Protein AF-A0A2W2EJ25-F1 (afdb_monomer)

InterPro domains:
  IPR005801 ADC synthase [G3DSA:3.60.120.10] (1-147)
  IPR005801 ADC synthase [SSF56322] (1-146)
  IPR015890 Chorismate-utilising enzyme, C-terminal [PF00425] (1-146)
  IPR019999 Anthranilate synthase component I-like [PR00095] (53-66)
  IPR019999 Anthranilate synthase component I-li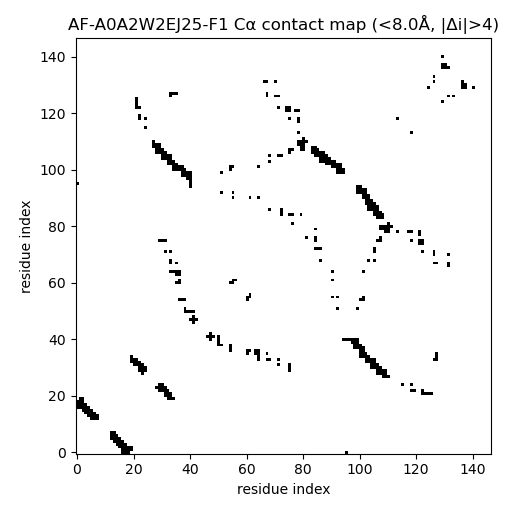ke [PR00095] (67-80)
  IPR019999 Anthranilate synthase component I-like [PTHR11236] (1-146)

Structure (mmCIF, N/CA/C/O backbone):
data_AF-A0A2W2EJ25-F1
#
_entry.id   AF-A0A2W2EJ25-F1
#
loop_
_atom_site.group_PDB
_atom_site.id
_atom_site.type_symbol
_atom_site.label_atom_id
_atom_site.label_alt_id
_atom_site.label_comp_id
_atom_site.label_asym_id
_atom_site.label_entity_id
_atom_site.label_seq_id
_atom_site.pdbx_PDB_ins_code
_atom_site.Cartn_x
_atom_site.Cartn_y
_atom_site.Cartn_z
_atom_site.occupancy
_atom_site.B_iso_or_equiv
_atom_site.auth_seq_id
_atom_site.auth_comp_id
_atom_site.auth_asym_id
_atom_site.auth_atom_id
_atom_site.pdbx_PDB_model_num
ATOM 1 N N . ALA A 1 1 ? -7.750 -3.100 -13.761 1.00 75.50 1 ALA A N 1
ATOM 2 C CA . ALA A 1 1 ? -7.518 -2.885 -12.321 1.00 75.50 1 ALA A CA 1
ATOM 3 C C . ALA A 1 1 ? -8.333 -3.921 -11.544 1.00 75.50 1 ALA A C 1
ATOM 5 O O . ALA A 1 1 ? -9.367 -4.316 -12.074 1.00 75.50 1 ALA A O 1
ATOM 6 N N . PRO A 1 2 ? -7.882 -4.414 -10.379 1.00 84.12 2 PRO A N 1
ATOM 7 C CA . PRO A 1 2 ? -8.595 -5.451 -9.628 1.00 84.12 2 PRO A CA 1
ATOM 8 C C . PRO A 1 2 ? -9.915 -4.964 -9.011 1.00 84.12 2 PRO A C 1
ATOM 10 O O . PRO A 1 2 ? -10.831 -5.764 -8.855 1.00 84.12 2 PRO A O 1
ATOM 13 N N . TYR A 1 3 ? -10.041 -3.667 -8.708 1.00 90.06 3 TYR A N 1
ATOM 14 C CA . TYR A 1 3 ? -11.262 -3.088 -8.147 1.00 90.06 3 TYR A CA 1
ATOM 15 C C . TYR A 1 3 ? -11.900 -2.136 -9.148 1.00 90.06 3 TYR A C 1
ATOM 17 O O . TYR A 1 3 ? -11.313 -1.114 -9.507 1.00 90.06 3 TYR A O 1
ATOM 25 N N . THR A 1 4 ? -13.106 -2.472 -9.594 1.00 94.12 4 THR A N 1
ATOM 26 C CA . THR A 1 4 ? -13.896 -1.621 -10.485 1.00 94.12 4 THR A CA 1
ATOM 27 C C . THR A 1 4 ? -15.233 -1.313 -9.837 1.00 94.12 4 THR A C 1
ATOM 29 O O . THR A 1 4 ? -15.8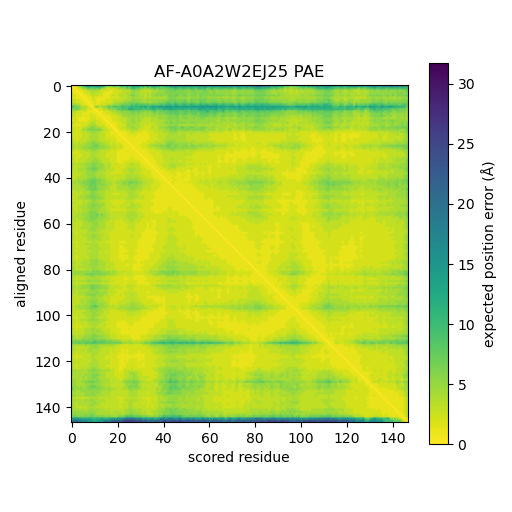30 -2.180 -9.203 1.00 94.12 4 THR A O 1
ATOM 32 N N . CYS A 1 5 ? -15.667 -0.062 -9.936 1.00 94.31 5 CYS A N 1
ATOM 33 C CA . CYS A 1 5 ? -16.931 0.388 -9.371 1.00 94.31 5 CYS A CA 1
ATOM 34 C C . CYS A 1 5 ? -17.561 1.413 -10.306 1.00 94.31 5 CYS A C 1
ATOM 36 O O . CYS A 1 5 ? -16.866 2.263 -10.862 1.00 94.31 5 CYS A O 1
ATOM 38 N N . TYR A 1 6 ? -18.875 1.329 -10.453 1.00 96.25 6 TYR A N 1
ATOM 39 C CA . TYR A 1 6 ? -19.693 2.374 -11.038 1.00 96.25 6 TYR A CA 1
ATOM 40 C C . TYR A 1 6 ? -20.699 2.816 -9.981 1.00 96.25 6 TYR A C 1
ATOM 42 O O . TYR A 1 6 ? -21.404 1.984 -9.407 1.00 96.25 6 TYR A O 1
ATOM 50 N N . PHE A 1 7 ? -20.740 4.114 -9.709 1.00 96.31 7 PHE A N 1
ATOM 51 C CA . PHE A 1 7 ? -21.622 4.705 -8.716 1.00 96.31 7 PHE A CA 1
ATOM 52 C C . PHE A 1 7 ? -22.376 5.879 -9.329 1.00 96.31 7 PHE A C 1
ATOM 54 O O . PHE A 1 7 ? -21.768 6.760 -9.9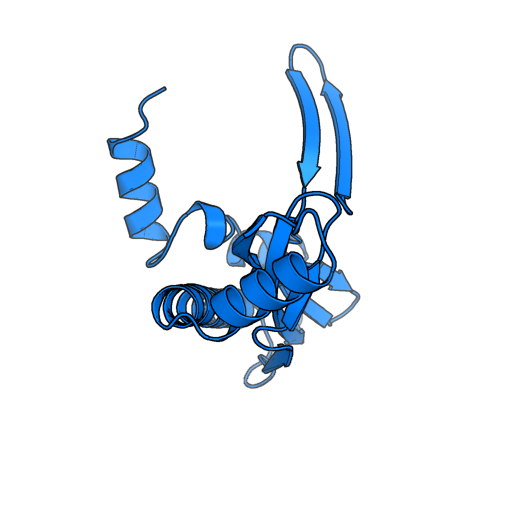34 1.00 96.31 7 PHE A O 1
ATOM 61 N N . LYS A 1 8 ? -23.696 5.906 -9.137 1.00 96.56 8 LYS A N 1
ATOM 62 C CA . LYS A 1 8 ? -24.560 6.995 -9.588 1.00 96.56 8 LYS A CA 1
ATOM 63 C C . LYS A 1 8 ? -25.614 7.305 -8.539 1.00 96.56 8 LYS A C 1
ATOM 65 O O . LYS A 1 8 ? -26.408 6.436 -8.184 1.00 96.56 8 LYS A O 1
ATOM 70 N N . GLN A 1 9 ? -25.646 8.554 -8.086 1.00 96.62 9 GLN A N 1
ATOM 71 C CA . GLN A 1 9 ? -26.673 9.058 -7.184 1.00 96.62 9 GLN A CA 1
ATOM 72 C C . GLN A 1 9 ? -26.941 10.540 -7.456 1.00 96.62 9 GLN A C 1
ATOM 74 O O . GLN A 1 9 ? -26.035 11.367 -7.380 1.00 96.62 9 GLN A O 1
ATOM 79 N N . ALA A 1 10 ? -28.207 10.879 -7.724 1.00 95.06 10 ALA A N 1
ATOM 80 C CA . ALA A 1 10 ? -28.641 12.235 -8.066 1.00 95.06 10 ALA A CA 1
ATOM 81 C C . ALA A 1 10 ? -27.757 12.860 -9.166 1.00 95.06 10 ALA A C 1
ATOM 83 O O . ALA A 1 10 ? -27.689 12.324 -10.271 1.00 95.06 10 ALA A O 1
ATOM 84 N N . ASN A 1 11 ? -27.067 13.958 -8.849 1.00 95.19 11 ASN A N 1
ATOM 85 C CA . ASN A 1 11 ? -26.211 14.703 -9.775 1.00 95.19 11 ASN A CA 1
ATOM 86 C C . ASN A 1 11 ? -24.734 14.274 -9.708 1.00 95.19 11 ASN A C 1
ATOM 88 O O . ASN A 1 11 ? -23.873 14.979 -10.226 1.00 95.19 11 ASN A O 1
ATOM 92 N N . PHE A 1 12 ? -24.427 13.154 -9.048 1.00 95.94 12 PHE A N 1
ATOM 93 C CA . PHE A 1 12 ? -23.074 12.625 -8.921 1.00 95.94 12 PHE A CA 1
ATOM 94 C C . PHE A 1 12 ? -22.958 11.262 -9.602 1.00 95.94 12 PHE A C 1
ATOM 96 O O . PHE A 1 12 ? -23.753 10.348 -9.364 1.00 95.94 12 PHE A O 1
ATOM 103 N N . GLU A 1 13 ? -21.934 11.124 -10.435 1.00 96.88 13 GLU A N 1
ATOM 104 C CA . GLU A 1 13 ? -21.622 9.902 -11.163 1.00 96.88 13 GLU A CA 1
ATOM 105 C C . GLU A 1 13 ? -20.107 9.681 -11.141 1.00 96.88 13 GLU A C 1
ATOM 107 O O . GLU A 1 13 ? -19.332 10.603 -11.384 1.00 96.88 13 GLU A O 1
ATOM 112 N N . MET A 1 14 ? -19.679 8.462 -10.817 1.00 96.25 14 MET A N 1
ATOM 113 C CA . MET A 1 14 ? -18.272 8.107 -10.664 1.00 96.25 14 MET A CA 1
ATOM 114 C C . MET A 1 14 ? -18.009 6.715 -11.232 1.00 96.25 14 MET A C 1
ATOM 116 O O . MET A 1 14 ? -18.714 5.754 -10.927 1.00 96.25 14 MET A O 1
ATOM 120 N N . THR A 1 15 ? -16.936 6.603 -12.012 1.00 96.38 15 THR A N 1
ATOM 121 C CA . THR A 1 15 ? -16.375 5.323 -12.457 1.00 96.38 15 THR A CA 1
ATOM 122 C C . THR A 1 15 ? -14.980 5.166 -11.867 1.00 96.38 15 THR A C 1
ATOM 124 O O . THR A 1 15 ? -14.160 6.075 -11.961 1.00 96.38 15 THR A O 1
ATOM 127 N N . VAL A 1 16 ? -14.703 4.015 -11.258 1.00 93.75 16 VAL A N 1
ATOM 128 C CA . VAL A 1 16 ? -13.449 3.726 -10.553 1.00 93.75 16 VAL A CA 1
ATOM 129 C C . VAL A 1 16 ? -12.793 2.491 -11.152 1.00 93.75 16 VAL A C 1
ATOM 131 O O . VAL A 1 16 ? -13.452 1.478 -11.381 1.00 93.75 16 VAL A O 1
ATOM 134 N N . ALA A 1 17 ? -11.476 2.557 -11.337 1.00 92.44 17 ALA A N 1
ATOM 135 C CA . ALA A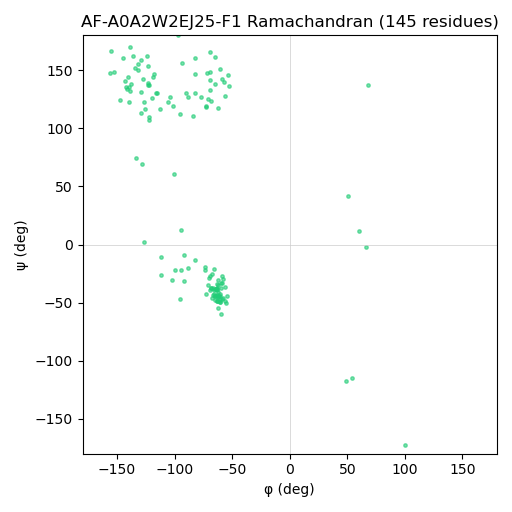 1 17 ? -10.621 1.423 -11.671 1.00 92.44 17 ALA A CA 1
ATOM 136 C C . ALA A 1 17 ? -9.369 1.445 -10.774 1.00 92.44 17 ALA A C 1
ATOM 138 O O . ALA A 1 17 ? -8.283 1.806 -11.225 1.00 92.44 17 ALA A O 1
ATOM 139 N N . SER A 1 18 ? -9.519 1.087 -9.494 1.00 90.81 18 SER A N 1
ATOM 140 C CA . SER A 1 18 ? -8.438 1.209 -8.505 1.00 90.81 18 SER A CA 1
ATOM 141 C C . SER A 1 18 ? -7.395 0.088 -8.642 1.00 90.81 18 SER A C 1
ATOM 143 O O . SER A 1 18 ? -7.766 -1.096 -8.616 1.00 90.81 18 SER A O 1
ATOM 145 N N . PRO A 1 19 ? -6.095 0.427 -8.766 1.00 87.00 19 PRO A N 1
ATOM 146 C CA . PRO A 1 19 ? -4.994 -0.534 -8.778 1.00 87.00 19 PRO A CA 1
ATOM 147 C C . PRO A 1 19 ? -4.553 -0.978 -7.374 1.00 87.00 19 PRO A C 1
ATOM 149 O O . PRO A 1 19 ? -3.795 -1.941 -7.270 1.00 87.00 19 PRO A O 1
ATOM 152 N N . GLU A 1 20 ? -4.995 -0.286 -6.320 1.00 89.12 20 GLU A N 1
ATOM 153 C CA . GLU A 1 20 ? -4.480 -0.429 -4.956 1.00 89.12 20 GLU A CA 1
ATOM 154 C C . GLU A 1 20 ? -5.611 -0.688 -3.950 1.00 89.12 20 GLU A C 1
ATOM 156 O O . GLU A 1 20 ? -6.712 -0.132 -4.043 1.00 89.12 20 GLU A O 1
ATOM 161 N N . THR A 1 21 ? -5.325 -1.547 -2.973 1.00 93.75 21 THR A N 1
ATOM 162 C CA . THR A 1 21 ? -6.204 -1.827 -1.837 1.00 93.75 21 THR A CA 1
ATOM 163 C C . THR A 1 21 ? -5.795 -0.950 -0.657 1.00 93.75 21 THR A C 1
ATOM 165 O O . THR A 1 21 ? -4.744 -1.185 -0.061 1.00 93.75 21 THR A O 1
ATOM 168 N N . LEU A 1 22 ? -6.647 0.003 -0.263 1.00 95.94 22 LEU A N 1
ATOM 169 C CA . LEU A 1 22 ? -6.389 0.840 0.916 1.00 95.94 22 LEU A CA 1
ATOM 170 C C . LEU A 1 22 ? -6.259 -0.018 2.182 1.00 95.94 22 LEU A C 1
ATOM 172 O O . LEU A 1 22 ? -5.220 -0.021 2.841 1.00 95.94 22 LEU A O 1
ATOM 176 N N . VAL A 1 23 ? -7.318 -0.760 2.512 1.00 97.31 23 VAL A N 1
ATOM 177 C CA . VAL A 1 23 ? -7.358 -1.640 3.679 1.00 97.31 23 VAL A CA 1
ATOM 178 C C . VAL A 1 23 ? -8.380 -2.759 3.488 1.00 97.31 23 VAL A C 1
ATOM 180 O O . VAL A 1 23 ? -9.414 -2.577 2.849 1.00 97.31 23 VAL A O 1
ATOM 183 N N . THR A 1 24 ? -8.102 -3.923 4.063 1.00 97.38 24 THR A N 1
ATOM 184 C CA . THR A 1 24 ? -9.047 -5.036 4.213 1.00 97.38 24 THR A CA 1
ATOM 185 C C . THR A 1 24 ? -9.244 -5.338 5.689 1.00 97.38 24 THR A C 1
ATOM 187 O O . THR A 1 24 ? -8.269 -5.290 6.436 1.00 97.38 24 THR A O 1
ATOM 190 N N . LYS A 1 25 ? -10.461 -5.716 6.091 1.00 96.94 25 LYS A N 1
ATOM 191 C CA . LYS A 1 25 ? -10.763 -6.302 7.403 1.00 96.94 25 LYS A CA 1
ATOM 192 C C . LYS A 1 25 ? -11.564 -7.586 7.195 1.00 96.94 25 LYS A C 1
ATOM 194 O O . LYS A 1 25 ? -12.700 -7.513 6.740 1.00 96.94 25 LYS A O 1
ATOM 199 N N . ASP A 1 26 ? -10.978 -8.725 7.538 1.00 96.12 26 ASP A N 1
ATOM 200 C CA . ASP A 1 26 ? -11.611 -10.044 7.480 1.00 96.12 26 ASP A CA 1
ATOM 201 C C . ASP A 1 26 ? -11.581 -10.679 8.874 1.00 96.12 26 ASP A C 1
ATOM 203 O O . ASP A 1 26 ? -10.519 -11.021 9.398 1.00 96.12 26 ASP A O 1
ATOM 207 N N . GLY A 1 27 ? -12.742 -10.733 9.531 1.00 95.06 27 GLY A N 1
ATOM 208 C CA . GLY A 1 27 ? -12.826 -11.054 10.955 1.00 95.06 27 GLY A CA 1
ATOM 209 C C . GLY A 1 27 ? -11.933 -10.128 11.790 1.00 95.06 27 GLY A C 1
ATOM 210 O O . GLY A 1 27 ? -12.167 -8.913 11.856 1.00 95.06 27 GLY A O 1
ATOM 211 N N . GLU A 1 28 ? -10.908 -10.708 12.418 1.00 97.12 28 GLU A N 1
ATOM 212 C CA . GLU A 1 28 ? -9.896 -9.991 13.204 1.00 97.12 28 GLU A CA 1
ATOM 213 C C . GLU A 1 28 ? -8.657 -9.576 12.398 1.00 97.12 28 GLU A C 1
ATOM 215 O O . GLU A 1 28 ? -7.822 -8.836 12.906 1.00 97.12 28 GLU A O 1
ATOM 220 N N . GLN A 1 29 ? -8.503 -10.029 11.156 1.00 98.19 29 GLN A N 1
ATOM 221 C CA . GLN A 1 29 ? -7.322 -9.744 10.347 1.00 98.19 29 GLN A CA 1
ATOM 222 C C . GLN A 1 29 ? -7.510 -8.445 9.570 1.00 98.19 29 GLN A C 1
ATOM 224 O O . GLN A 1 29 ? -8.484 -8.285 8.835 1.00 98.19 29 GLN A O 1
ATOM 229 N N . ILE A 1 30 ? -6.554 -7.527 9.696 1.00 98.50 30 ILE A N 1
ATOM 230 C CA . ILE A 1 30 ? -6.493 -6.296 8.907 1.00 98.50 30 ILE A CA 1
ATOM 231 C C . ILE A 1 30 ? -5.220 -6.256 8.069 1.00 98.50 30 ILE A C 1
ATOM 233 O O . ILE A 1 30 ? -4.178 -6.766 8.482 1.00 98.50 30 ILE A O 1
ATOM 237 N N . ALA A 1 31 ? -5.289 -5.658 6.882 1.00 98.31 31 ALA A N 1
ATOM 238 C CA . ALA A 1 31 ? -4.116 -5.489 6.030 1.00 98.31 31 ALA A CA 1
ATOM 239 C C . ALA A 1 31 ? -4.234 -4.277 5.107 1.00 98.31 31 ALA A C 1
ATOM 241 O O . ALA A 1 31 ? -5.325 -3.961 4.648 1.00 98.31 31 ALA A O 1
ATOM 242 N N . THR A 1 32 ? -3.099 -3.655 4.799 1.00 97.56 32 THR A N 1
ATOM 243 C CA . THR A 1 32 ? -2.946 -2.611 3.777 1.00 97.56 32 THR A CA 1
ATOM 244 C C . THR A 1 32 ? -1.880 -3.029 2.763 1.00 97.56 32 THR A C 1
ATOM 246 O O . THR A 1 32 ? -0.993 -3.840 3.075 1.00 97.56 32 THR A O 1
ATOM 249 N N . TYR A 1 33 ? -1.984 -2.506 1.540 1.00 96.50 33 TYR A N 1
ATOM 250 C CA . TYR A 1 33 ? -1.207 -2.959 0.389 1.00 96.50 33 TYR A CA 1
ATOM 251 C C . TYR A 1 33 ? -0.507 -1.795 -0.322 1.00 96.50 33 TYR A C 1
ATOM 253 O O . TYR A 1 33 ? -0.878 -1.490 -1.454 1.00 96.50 33 TYR A O 1
ATOM 261 N N . PRO A 1 34 ? 0.510 -1.166 0.305 1.00 95.94 34 PRO A N 1
ATOM 262 C CA . PRO A 1 34 ? 1.210 -0.042 -0.301 1.00 95.94 34 PRO A CA 1
ATOM 263 C C . PRO A 1 34 ? 1.777 -0.425 -1.664 1.00 95.94 34 PRO A C 1
ATOM 265 O O . PRO A 1 34 ? 2.497 -1.431 -1.784 1.00 95.94 34 PRO A O 1
ATOM 268 N N . LEU A 1 35 ? 1.459 0.389 -2.665 1.00 95.06 35 LEU A N 1
ATOM 269 C CA . LEU A 1 35 ? 1.902 0.216 -4.040 1.00 95.06 35 LEU A CA 1
ATOM 270 C C . LEU A 1 35 ? 2.665 1.462 -4.499 1.00 95.06 35 LEU A C 1
ATOM 272 O O . LEU A 1 35 ? 2.071 2.517 -4.693 1.00 95.06 35 LEU A O 1
ATOM 276 N N . ALA A 1 36 ? 3.981 1.349 -4.672 1.00 95.06 36 ALA A N 1
ATOM 277 C CA . ALA A 1 36 ? 4.816 2.485 -5.045 1.00 95.06 36 ALA A CA 1
ATOM 278 C C . ALA A 1 36 ? 5.962 2.090 -5.965 1.00 95.06 36 ALA A C 1
ATOM 280 O O . ALA A 1 36 ? 6.334 0.922 -6.102 1.00 95.06 36 ALA A O 1
ATOM 281 N N . GLY A 1 37 ? 6.485 3.103 -6.643 1.00 95.06 37 GLY A N 1
ATOM 282 C CA . GLY A 1 37 ? 7.373 2.941 -7.774 1.00 95.06 37 GLY A CA 1
ATOM 283 C C . GLY A 1 37 ? 6.673 2.333 -8.982 1.00 95.06 37 GLY A C 1
ATOM 284 O O . GLY A 1 37 ? 5.855 1.420 -8.890 1.00 95.06 37 GLY A O 1
ATOM 285 N N . THR A 1 38 ? 6.960 2.892 -10.151 1.00 96.81 38 THR A N 1
ATOM 286 C CA . THR A 1 38 ? 6.250 2.531 -11.379 1.00 96.81 38 THR A CA 1
ATOM 287 C C . THR A 1 38 ? 7.212 2.449 -12.545 1.00 96.81 38 THR A C 1
ATOM 289 O O . THR A 1 38 ? 8.040 3.337 -12.753 1.00 96.81 38 THR A O 1
ATOM 292 N N . ARG A 1 39 ? 7.071 1.404 -13.358 1.00 97.88 39 ARG A N 1
ATOM 293 C CA . ARG A 1 39 ? 7.619 1.351 -14.718 1.00 97.88 39 ARG A CA 1
ATOM 294 C C . ARG A 1 39 ? 6.543 0.878 -15.681 1.00 97.88 39 ARG A C 1
ATOM 296 O O . ARG A 1 39 ? 5.654 0.117 -15.305 1.00 97.88 39 ARG A O 1
ATOM 303 N N . ARG A 1 40 ? 6.613 1.318 -16.937 1.00 97.94 40 ARG A N 1
ATOM 304 C CA . ARG A 1 40 ? 5.781 0.745 -18.006 1.00 97.94 40 ARG A CA 1
ATOM 305 C C . ARG A 1 40 ? 6.151 -0.719 -18.247 1.00 97.94 40 ARG A C 1
ATOM 307 O O . ARG A 1 40 ? 7.258 -1.136 -17.917 1.00 97.94 40 ARG A O 1
ATOM 314 N N . ARG A 1 41 ? 5.265 -1.481 -18.884 1.00 97.94 41 ARG A N 1
ATOM 315 C CA . ARG A 1 41 ? 5.630 -2.794 -19.433 1.00 97.94 41 ARG A CA 1
ATOM 316 C C . ARG A 1 41 ? 6.575 -2.649 -20.632 1.00 97.94 41 ARG A C 1
ATOM 318 O O . ARG A 1 41 ? 6.523 -1.663 -21.379 1.00 97.94 41 ARG A O 1
ATOM 325 N N . GLY A 1 42 ? 7.453 -3.633 -20.798 1.00 97.50 42 GLY A N 1
ATOM 326 C CA . GLY A 1 42 ? 8.328 -3.736 -21.962 1.00 97.50 42 GLY A CA 1
ATOM 327 C C . GLY A 1 42 ? 7.555 -4.140 -23.218 1.00 97.50 42 GLY A C 1
ATOM 328 O O . GLY A 1 42 ? 6.588 -4.895 -23.157 1.00 97.50 42 GLY A O 1
ATOM 329 N N . ARG A 1 43 ? 8.005 -3.654 -24.373 1.00 97.31 43 ARG A N 1
ATOM 330 C CA . ARG A 1 43 ? 7.543 -4.062 -25.708 1.00 97.31 43 ARG A CA 1
ATOM 331 C C . ARG A 1 43 ? 8.061 -5.450 -26.080 1.00 97.31 43 ARG A C 1
ATOM 333 O O . ARG A 1 43 ? 7.483 -6.113 -26.933 1.00 97.31 43 ARG A O 1
ATOM 340 N N . THR A 1 44 ? 9.147 -5.883 -25.442 1.00 98.31 44 THR A N 1
ATOM 341 C CA . THR A 1 44 ? 9.728 -7.222 -25.574 1.00 98.31 44 THR A CA 1
ATOM 342 C C . THR A 1 44 ? 9.953 -7.838 -24.191 1.00 98.31 44 THR A C 1
ATOM 344 O O . THR A 1 44 ? 10.081 -7.099 -23.210 1.00 98.31 44 THR A O 1
ATOM 347 N N . PRO A 1 45 ? 10.054 -9.177 -24.080 1.00 98.19 45 PRO A N 1
ATOM 348 C CA . PRO A 1 45 ? 10.372 -9.830 -22.809 1.00 98.19 45 PRO A CA 1
ATOM 349 C C . PRO A 1 45 ? 11.689 -9.347 -22.184 1.00 98.19 45 PRO A C 1
ATOM 351 O O . PRO A 1 45 ? 11.763 -9.187 -20.969 1.00 98.19 45 PRO A O 1
ATOM 354 N N . ALA A 1 46 ? 12.705 -9.066 -23.007 1.00 98.56 46 ALA A N 1
ATOM 355 C CA . ALA A 1 46 ? 13.994 -8.557 -22.543 1.00 98.56 46 ALA A CA 1
ATOM 356 C C . ALA A 1 46 ? 13.874 -7.136 -21.965 1.00 98.56 46 ALA A C 1
ATOM 358 O O . ALA A 1 46 ? 14.362 -6.874 -20.868 1.00 98.56 46 ALA A O 1
ATOM 359 N N . GLU A 1 47 ? 13.163 -6.240 -22.658 1.00 98.38 47 GLU A N 1
ATOM 360 C CA . GLU A 1 47 ? 12.909 -4.884 -22.154 1.00 98.38 47 GLU A CA 1
ATOM 361 C C . GLU A 1 47 ? 12.078 -4.919 -20.858 1.00 98.38 47 GLU A C 1
ATOM 363 O O . GLU A 1 47 ? 12.362 -4.180 -19.919 1.00 98.38 47 GLU A O 1
ATOM 368 N N . ASP A 1 48 ? 11.082 -5.810 -20.764 1.00 98.44 48 ASP A N 1
ATOM 369 C CA . ASP A 1 48 ? 10.246 -5.951 -19.563 1.00 98.44 48 ASP A CA 1
ATOM 370 C C . ASP A 1 48 ? 11.060 -6.408 -18.347 1.00 98.44 48 ASP A C 1
ATOM 372 O O . ASP A 1 48 ? 10.842 -5.934 -17.232 1.00 98.44 48 ASP A O 1
ATOM 376 N N . 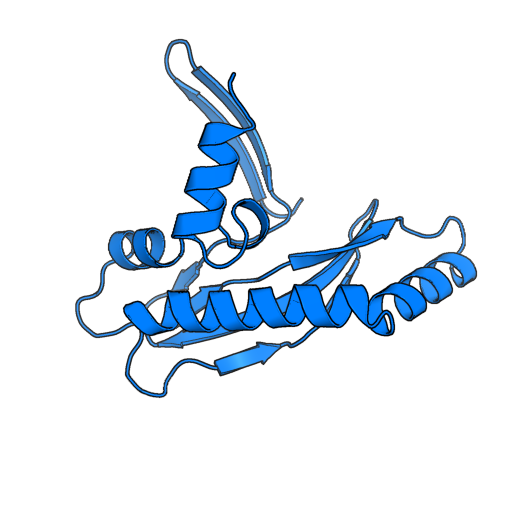GLN A 1 49 ? 12.019 -7.315 -18.556 1.00 98.38 49 GLN A N 1
ATOM 377 C CA . GLN A 1 49 ? 12.939 -7.767 -17.513 1.00 98.38 49 GLN A CA 1
ATOM 378 C C . GLN A 1 49 ? 13.929 -6.676 -17.101 1.00 98.38 49 GLN A C 1
ATOM 380 O O . GLN A 1 49 ? 14.197 -6.531 -15.909 1.00 98.38 49 GLN A O 1
ATOM 385 N N . GLN A 1 50 ? 14.431 -5.883 -18.049 1.00 98.50 50 GLN A N 1
ATOM 386 C CA . GLN A 1 50 ? 15.314 -4.758 -17.748 1.00 98.50 50 GLN A CA 1
ATOM 387 C C . GLN A 1 50 ? 14.599 -3.693 -16.904 1.00 98.50 50 GLN A C 1
ATOM 389 O O . GLN A 1 50 ? 15.119 -3.292 -15.866 1.00 98.50 50 GLN A O 1
ATOM 394 N N . LEU A 1 51 ? 13.387 -3.289 -17.301 1.00 98.50 51 LEU A N 1
ATOM 395 C CA . LEU A 1 51 ? 12.573 -2.317 -16.559 1.00 98.50 51 LEU A CA 1
ATOM 396 C C . LEU A 1 51 ? 12.189 -2.837 -15.167 1.00 98.50 51 LEU A C 1
ATOM 398 O O . LEU A 1 51 ? 12.201 -2.085 -14.193 1.00 98.50 51 LEU A O 1
ATOM 402 N N . ALA A 1 52 ? 11.889 -4.134 -15.060 1.00 98.38 52 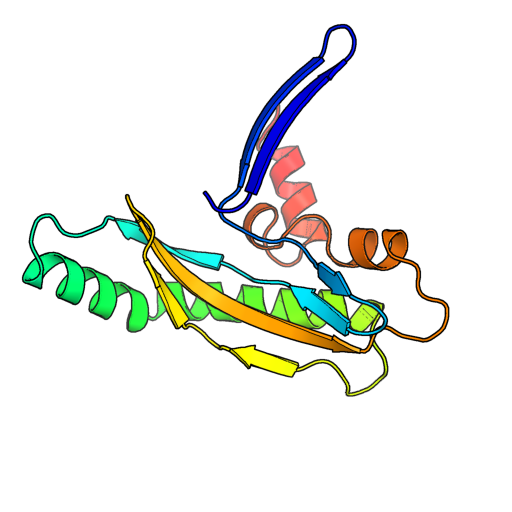ALA A N 1
ATOM 403 C CA . ALA A 1 52 ? 11.654 -4.797 -13.783 1.00 98.38 52 ALA A CA 1
ATOM 404 C C . ALA A 1 52 ? 12.884 -4.735 -12.870 1.00 98.38 52 ALA A C 1
ATOM 406 O O . ALA A 1 52 ? 12.764 -4.368 -11.702 1.00 98.38 52 ALA A O 1
ATOM 407 N N . HIS A 1 53 ? 14.061 -5.069 -13.401 1.00 98.12 53 HIS A N 1
ATOM 408 C CA . HIS A 1 53 ? 15.307 -5.027 -12.647 1.00 98.12 53 HIS A CA 1
ATOM 409 C C . HIS A 1 53 ? 15.642 -3.605 -12.187 1.00 98.12 53 HIS A C 1
ATOM 411 O O . HIS A 1 53 ? 15.955 -3.405 -11.015 1.00 98.12 53 HIS A O 1
ATOM 417 N N . GLU A 1 54 ? 15.509 -2.615 -13.073 1.00 97.94 54 GLU A N 1
ATOM 418 C CA . GLU A 1 54 ? 15.699 -1.198 -12.750 1.00 97.94 54 GLU A CA 1
ATOM 419 C C . GLU A 1 54 ? 14.776 -0.753 -11.604 1.00 97.94 54 GLU A C 1
ATOM 421 O O . GLU A 1 54 ? 15.240 -0.175 -10.622 1.00 97.94 54 GLU A O 1
ATOM 426 N N . LEU A 1 55 ? 13.480 -1.081 -11.675 1.00 98.25 55 LEU A N 1
ATOM 427 C CA . LEU A 1 55 ? 12.519 -0.748 -10.620 1.00 98.25 55 LEU A CA 1
ATOM 428 C C . LEU A 1 55 ? 12.889 -1.393 -9.276 1.00 98.25 55 LEU A C 1
ATOM 430 O O . LEU A 1 55 ? 12.809 -0.748 -8.235 1.00 98.25 55 LEU A O 1
ATOM 434 N N . GLN A 1 56 ? 13.304 -2.661 -9.291 1.00 97.62 56 GLN A N 1
ATOM 435 C CA . GLN A 1 56 ? 13.638 -3.414 -8.078 1.00 97.62 56 GLN A CA 1
ATOM 436 C C . GLN A 1 56 ? 14.968 -3.004 -7.439 1.00 97.62 56 GLN A C 1
ATOM 438 O O . GLN A 1 56 ? 15.186 -3.320 -6.269 1.00 97.62 56 GLN A O 1
ATOM 443 N N . THR A 1 57 ? 15.854 -2.343 -8.186 1.00 97.56 57 THR A N 1
ATOM 444 C CA . THR A 1 57 ? 17.202 -1.971 -7.728 1.00 97.56 57 THR A CA 1
ATOM 445 C C . THR A 1 57 ? 17.396 -0.470 -7.557 1.00 97.56 57 THR A C 1
ATOM 447 O O . THR A 1 57 ? 18.382 -0.060 -6.949 1.00 97.56 57 THR A O 1
ATOM 450 N N . SER A 1 58 ? 16.459 0.355 -8.030 1.00 98.19 58 SER A N 1
ATOM 451 C CA . SER A 1 58 ? 16.526 1.807 -7.892 1.00 98.19 58 SER A CA 1
ATOM 452 C C . SER A 1 58 ? 16.507 2.233 -6.416 1.00 98.19 58 SER A C 1
ATOM 454 O O . SER A 1 58 ? 15.495 2.030 -5.734 1.00 98.19 58 SER A O 1
ATOM 456 N N . PRO A 1 59 ? 17.570 2.891 -5.909 1.00 97.88 59 PRO A N 1
ATOM 457 C CA . PRO A 1 59 ? 17.609 3.362 -4.526 1.00 97.88 59 PRO A CA 1
ATOM 458 C C . PRO A 1 59 ? 16.476 4.340 -4.200 1.00 97.88 59 PRO A C 1
ATOM 460 O O . PRO A 1 59 ? 15.950 4.321 -3.090 1.00 97.88 59 PRO A O 1
ATOM 463 N N . LYS A 1 60 ? 16.065 5.153 -5.184 1.00 97.56 60 LYS A N 1
ATOM 464 C CA . LYS A 1 60 ? 14.942 6.091 -5.061 1.00 97.56 60 LYS A CA 1
ATOM 465 C C . LYS A 1 60 ? 13.631 5.348 -4.793 1.00 97.56 60 LYS A C 1
ATOM 467 O O . LYS A 1 60 ? 12.960 5.631 -3.808 1.00 97.56 60 LYS A O 1
ATOM 472 N N . GLU A 1 61 ? 13.294 4.390 -5.656 1.00 97.69 61 GLU A N 1
ATOM 473 C CA . GLU A 1 61 ? 12.016 3.663 -5.593 1.00 97.69 61 GLU A CA 1
ATOM 474 C C . GLU A 1 61 ? 11.948 2.800 -4.325 1.00 97.69 61 GLU A C 1
ATOM 476 O O . GLU A 1 61 ? 10.913 2.717 -3.669 1.00 97.69 61 GLU A O 1
ATOM 481 N N . ILE A 1 62 ? 13.077 2.201 -3.926 1.00 97.69 62 ILE A N 1
ATOM 482 C CA . ILE A 1 62 ? 13.180 1.447 -2.671 1.00 97.69 62 ILE A CA 1
ATOM 483 C C . ILE A 1 62 ? 12.946 2.360 -1.462 1.00 97.69 62 ILE A C 1
ATOM 485 O O . ILE A 1 62 ? 12.241 1.957 -0.536 1.00 97.69 62 ILE A O 1
ATOM 489 N N . ALA A 1 63 ? 13.53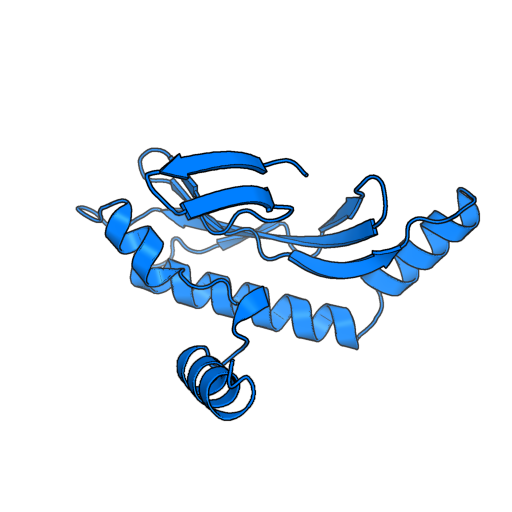3 3.560 -1.444 1.00 97.50 63 ALA A N 1
ATOM 490 C CA . ALA A 1 63 ? 13.383 4.498 -0.334 1.00 97.50 63 ALA A CA 1
ATOM 491 C C . ALA A 1 63 ? 11.932 4.977 -0.188 1.00 97.50 63 ALA A C 1
ATOM 493 O O . ALA A 1 63 ? 11.370 4.898 0.906 1.00 97.50 63 ALA A O 1
ATOM 494 N N . GLU A 1 64 ? 11.309 5.392 -1.292 1.00 97.31 64 GLU A N 1
ATOM 495 C CA . GLU A 1 64 ? 9.903 5.805 -1.328 1.00 97.31 64 GLU A CA 1
ATOM 496 C C . GLU A 1 64 ? 8.974 4.670 -0.873 1.00 97.31 64 GLU A C 1
ATOM 498 O O . GLU A 1 64 ? 8.132 4.851 0.010 1.00 97.31 64 GLU A O 1
ATOM 503 N N . HIS A 1 65 ? 9.178 3.459 -1.398 1.00 97.81 65 HIS A N 1
ATOM 504 C CA . HIS A 1 65 ? 8.357 2.309 -1.028 1.00 97.81 65 HIS A CA 1
ATOM 505 C C . HIS A 1 65 ? 8.513 1.930 0.449 1.00 97.81 65 HIS A C 1
ATOM 507 O O . HIS A 1 65 ? 7.537 1.563 1.102 1.00 97.81 65 HIS A O 1
ATOM 513 N N . ASN A 1 66 ? 9.724 2.025 1.005 1.00 97.69 66 ASN A N 1
ATOM 514 C CA . ASN A 1 66 ? 9.962 1.753 2.425 1.00 97.69 66 ASN A CA 1
ATOM 515 C C . ASN A 1 66 ? 9.243 2.756 3.323 1.00 97.69 66 ASN A C 1
ATOM 517 O O . ASN A 1 66 ? 8.586 2.338 4.274 1.00 97.69 66 ASN A O 1
ATOM 521 N N . MET A 1 67 ? 9.311 4.046 2.986 1.00 97.69 67 MET A N 1
ATOM 522 C CA . MET A 1 67 ? 8.580 5.093 3.698 1.00 97.69 67 MET A CA 1
ATOM 523 C C . MET A 1 67 ? 7.079 4.774 3.755 1.00 97.69 67 MET A C 1
ATOM 525 O O . MET A 1 67 ? 6.465 4.869 4.815 1.00 97.69 67 MET A O 1
ATOM 529 N N . LEU A 1 68 ? 6.490 4.331 2.641 1.00 97.44 68 LEU A N 1
ATOM 530 C CA . LEU A 1 68 ? 5.069 3.978 2.575 1.00 97.44 68 LEU A CA 1
ATOM 531 C C . LEU A 1 68 ? 4.727 2.695 3.337 1.00 97.44 68 LEU A C 1
ATOM 533 O O . LEU A 1 68 ? 3.663 2.606 3.950 1.00 97.44 68 LEU A O 1
ATOM 537 N N . VAL A 1 69 ? 5.626 1.708 3.353 1.00 98.12 69 VAL A N 1
ATOM 538 C CA . VAL A 1 69 ? 5.478 0.519 4.204 1.00 98.12 69 VAL A CA 1
ATOM 539 C C . VAL A 1 69 ? 5.476 0.908 5.678 1.00 98.12 69 VAL A C 1
ATOM 541 O O . VAL A 1 69 ? 4.632 0.419 6.429 1.00 98.12 69 VAL A O 1
ATOM 544 N N . ASP A 1 70 ? 6.383 1.787 6.098 1.00 97.94 70 ASP A N 1
ATOM 545 C CA . ASP A 1 70 ? 6.450 2.248 7.483 1.00 97.94 70 ASP A CA 1
ATOM 546 C C . ASP A 1 70 ? 5.245 3.108 7.867 1.00 97.94 70 ASP A C 1
ATOM 548 O O . ASP A 1 70 ? 4.695 2.923 8.954 1.00 97.94 70 ASP A O 1
ATOM 552 N N . LEU A 1 71 ? 4.751 3.951 6.958 1.00 97.50 71 LEU A N 1
ATOM 553 C CA . LEU A 1 71 ? 3.495 4.671 7.156 1.00 97.50 71 LEU A CA 1
ATOM 554 C C . LEU A 1 71 ? 2.308 3.703 7.299 1.00 97.50 71 LEU A C 1
ATOM 556 O O . LEU A 1 71 ? 1.523 3.828 8.232 1.00 97.50 71 LEU A O 1
ATOM 560 N N . GLY A 1 72 ? 2.224 2.665 6.461 1.00 97.38 72 GLY A N 1
ATOM 561 C CA . GLY A 1 72 ? 1.197 1.626 6.588 1.00 97.38 72 GLY A CA 1
ATOM 562 C C . GLY A 1 72 ? 1.289 0.837 7.902 1.00 97.38 72 GLY A C 1
ATOM 563 O O . GLY A 1 72 ? 0.266 0.475 8.486 1.00 97.38 72 GLY A O 1
ATOM 564 N N . ARG A 1 73 ? 2.505 0.595 8.414 1.00 98.25 73 ARG A N 1
ATOM 565 C CA . ARG A 1 73 ? 2.715 0.004 9.750 1.00 98.25 73 ARG A CA 1
ATOM 566 C C . ARG A 1 73 ? 2.230 0.934 10.857 1.00 98.25 73 ARG A C 1
ATOM 568 O O . ARG A 1 73 ? 1.611 0.447 11.801 1.00 98.25 73 ARG A O 1
ATOM 575 N N . ASN A 1 74 ? 2.518 2.229 10.747 1.00 97.62 74 ASN A N 1
ATOM 576 C CA . ASN A 1 74 ? 2.053 3.244 11.687 1.00 97.62 74 ASN A CA 1
ATOM 577 C C . ASN A 1 74 ? 0.520 3.291 11.727 1.00 97.62 74 ASN A C 1
ATOM 579 O O . ASN A 1 74 ? -0.068 3.196 12.800 1.00 97.62 74 ASN A O 1
ATOM 583 N N . ASP A 1 75 ? -0.119 3.351 10.562 1.00 97.38 75 ASP A N 1
ATOM 584 C CA . ASP A 1 75 ? -1.571 3.466 10.435 1.00 97.38 75 ASP A CA 1
ATOM 585 C C . ASP A 1 75 ? -2.301 2.245 11.005 1.00 97.38 75 ASP A C 1
ATOM 587 O O . ASP A 1 75 ? -3.187 2.387 11.848 1.00 97.38 75 ASP A O 1
ATOM 591 N N . LEU A 1 76 ? -1.883 1.026 10.634 1.00 98.00 76 LEU A N 1
ATOM 592 C CA . LEU A 1 76 ? -2.449 -0.188 11.234 1.00 98.00 76 LEU A CA 1
ATOM 593 C C . LEU A 1 76 ? -2.154 -0.277 12.736 1.00 98.00 76 LEU A C 1
ATOM 595 O O . LEU A 1 76 ? -2.990 -0.766 13.493 1.00 98.00 76 LEU A O 1
ATOM 599 N N . GLY A 1 77 ? -0.993 0.210 13.181 1.00 97.94 77 GLY A N 1
ATOM 600 C CA . GLY A 1 77 ? -0.590 0.213 14.586 1.00 97.94 77 GLY A CA 1
ATOM 601 C C . GLY A 1 77 ? -1.548 0.966 15.510 1.00 97.94 77 GLY A C 1
ATOM 602 O O . GLY A 1 77 ? -1.663 0.589 16.673 1.00 97.94 77 GLY A O 1
ATOM 603 N N . GLN A 1 78 ? -2.283 1.958 15.000 1.00 96.94 78 GLN A N 1
ATOM 604 C CA . GLN A 1 78 ? -3.263 2.722 15.784 1.00 96.94 78 GLN A CA 1
ATOM 605 C C . GLN A 1 78 ? -4.483 1.890 16.208 1.00 96.94 78 GLN A C 1
ATOM 607 O O . GLN A 1 78 ? -5.137 2.208 17.197 1.00 96.94 78 GLN A O 1
ATOM 612 N N . VAL A 1 79 ? -4.800 0.829 15.461 1.00 98.12 79 VAL A N 1
ATOM 613 C CA . VAL A 1 79 ? -6.032 0.033 15.620 1.00 98.12 79 VAL A CA 1
ATOM 614 C C . VAL A 1 79 ? -5.770 -1.467 15.789 1.00 98.12 79 VAL A C 1
ATOM 616 O O . VAL A 1 79 ? -6.711 -2.258 15.890 1.00 98.12 79 VAL A O 1
ATOM 619 N N . ALA A 1 80 ? -4.502 -1.873 15.819 1.00 98.25 80 ALA A N 1
ATOM 620 C CA . ALA A 1 80 ? -4.070 -3.258 15.936 1.00 98.25 80 ALA A CA 1
ATOM 621 C C . ALA A 1 80 ? -3.802 -3.681 17.389 1.00 98.25 80 ALA A C 1
ATOM 623 O O . ALA A 1 80 ? -3.444 -2.873 18.246 1.00 98.25 80 ALA A O 1
ATOM 624 N N . LYS A 1 81 ? -3.883 -4.988 17.664 1.00 98.38 81 LYS A N 1
ATOM 625 C CA . LYS A 1 81 ? -3.352 -5.586 18.894 1.00 98.38 81 LYS A CA 1
ATOM 626 C C . LYS A 1 81 ? -1.855 -5.303 18.985 1.00 98.38 81 LYS A C 1
ATOM 628 O O . LYS A 1 81 ? -1.126 -5.383 17.987 1.00 98.38 81 LYS A O 1
ATOM 633 N N . PHE A 1 82 ? -1.381 -5.039 20.198 1.00 96.62 82 PHE A N 1
ATOM 634 C CA . PHE A 1 82 ? 0.034 -4.797 20.458 1.00 96.62 82 PHE A CA 1
ATOM 635 C C . PHE A 1 82 ? 0.912 -5.928 19.893 1.00 96.62 82 PHE A C 1
ATOM 637 O O . PHE A 1 82 ? 0.585 -7.105 20.030 1.00 96.62 82 PHE A O 1
ATOM 644 N N . LYS A 1 83 ? 2.029 -5.566 19.243 1.00 97.00 83 LYS A N 1
ATOM 645 C CA . LYS A 1 83 ? 2.989 -6.493 18.599 1.00 97.00 83 LYS A CA 1
ATOM 646 C C . LYS A 1 83 ? 2.428 -7.378 17.467 1.00 97.00 83 LYS A C 1
ATOM 648 O O . LYS A 1 83 ? 3.129 -8.288 17.022 1.00 97.00 83 LYS A O 1
ATOM 653 N N . SER A 1 84 ? 1.220 -7.117 16.961 1.00 98.25 84 SER A N 1
ATOM 654 C CA . SER A 1 84 ? 0.641 -7.912 15.864 1.00 98.25 84 SER A CA 1
ATOM 655 C C . SER A 1 84 ? 1.000 -7.411 14.458 1.00 98.25 84 SER A C 1
ATOM 657 O O . SER A 1 84 ? 0.942 -8.193 13.512 1.00 98.25 84 SER A O 1
ATOM 659 N N . VAL A 1 85 ? 1.411 -6.144 14.306 1.00 98.62 85 VAL A N 1
ATOM 660 C CA . VAL A 1 85 ? 1.736 -5.547 12.998 1.00 98.62 85 VAL A CA 1
ATOM 661 C C . VAL A 1 85 ? 2.998 -6.176 12.402 1.00 98.62 85 VAL A C 1
ATOM 663 O O . VAL A 1 85 ? 4.073 -6.131 13.004 1.00 98.62 85 VAL A O 1
ATOM 666 N N . ARG A 1 86 ? 2.890 -6.725 11.188 1.00 98.38 86 ARG A N 1
ATOM 667 C CA . ARG A 1 86 ? 3.993 -7.361 10.454 1.00 98.38 86 ARG A CA 1
ATOM 668 C C . ARG A 1 86 ? 3.946 -7.037 8.965 1.00 98.38 86 ARG A C 1
ATOM 670 O O . ARG A 1 86 ? 2.885 -7.008 8.346 1.00 98.38 86 ARG A O 1
ATOM 677 N N . VAL A 1 87 ? 5.123 -6.878 8.366 1.00 98.50 87 VAL A N 1
ATOM 678 C CA . VAL A 1 87 ? 5.276 -6.852 6.907 1.00 98.50 87 VAL A CA 1
ATOM 679 C C . VAL A 1 87 ? 5.376 -8.297 6.427 1.00 98.50 87 VAL A C 1
ATOM 681 O O . VAL A 1 87 ? 6.348 -8.985 6.718 1.00 98.50 87 VAL A O 1
ATOM 684 N N . THR A 1 88 ? 4.348 -8.773 5.730 1.00 97.31 88 THR A N 1
ATOM 685 C CA . THR A 1 88 ? 4.253 -10.174 5.274 1.00 97.31 88 THR A CA 1
ATOM 686 C C . THR A 1 88 ? 4.762 -10.371 3.850 1.00 97.31 88 THR A C 1
ATOM 688 O O . THR A 1 88 ? 5.161 -11.470 3.489 1.00 97.31 88 THR A O 1
ATOM 691 N N . ASN A 1 89 ? 4.796 -9.301 3.054 1.00 96.81 89 ASN A N 1
ATOM 692 C CA . ASN A 1 89 ? 5.461 -9.242 1.756 1.00 96.81 89 ASN A CA 1
ATOM 693 C C . ASN A 1 89 ? 6.104 -7.867 1.604 1.00 96.81 89 ASN A C 1
ATOM 695 O O . ASN A 1 89 ? 5.460 -6.862 1.906 1.00 96.81 89 ASN A O 1
ATOM 699 N N . LEU A 1 90 ? 7.342 -7.821 1.118 1.00 97.69 90 LEU A N 1
ATOM 700 C CA . LEU A 1 90 ? 8.107 -6.586 0.979 1.00 97.69 90 LEU A CA 1
ATOM 701 C C . LEU A 1 90 ? 8.621 -6.437 -0.454 1.00 97.69 90 LEU A C 1
ATOM 703 O O . LEU A 1 90 ? 9.338 -7.316 -0.930 1.00 97.69 90 LEU A O 1
ATOM 707 N N . ARG A 1 91 ? 8.268 -5.326 -1.116 1.00 96.50 91 ARG A N 1
ATOM 708 C CA . ARG A 1 91 ? 8.770 -4.928 -2.450 1.00 96.50 91 ARG A CA 1
ATOM 709 C C . ARG A 1 91 ? 8.659 -6.040 -3.507 1.00 96.50 91 ARG A C 1
ATOM 711 O O . ARG A 1 91 ? 9.568 -6.262 -4.307 1.00 96.50 91 ARG A O 1
ATOM 718 N N . ARG A 1 92 ? 7.541 -6.769 -3.511 1.00 97.19 92 ARG A N 1
ATOM 719 C CA . ARG A 1 92 ? 7.221 -7.741 -4.566 1.00 97.19 92 ARG A CA 1
ATOM 720 C C . ARG A 1 92 ? 6.926 -6.978 -5.852 1.00 97.19 92 ARG A C 1
ATOM 722 O O . ARG A 1 92 ? 6.142 -6.039 -5.837 1.00 97.19 92 ARG A O 1
ATOM 729 N N . LEU A 1 93 ? 7.508 -7.409 -6.965 1.00 97.44 93 LEU A N 1
ATOM 730 C CA . LEU A 1 93 ? 7.182 -6.844 -8.268 1.00 97.44 93 LEU A CA 1
ATOM 731 C C . LEU A 1 93 ? 5.793 -7.320 -8.715 1.00 97.44 93 LEU A C 1
ATOM 733 O O . LEU A 1 93 ? 5.582 -8.518 -8.914 1.00 97.44 93 LEU A O 1
ATOM 737 N N . ILE A 1 94 ? 4.866 -6.386 -8.901 1.00 95.69 94 ILE A N 1
ATOM 738 C CA . ILE A 1 94 ? 3.511 -6.638 -9.397 1.00 95.69 94 ILE A CA 1
ATOM 739 C C . ILE A 1 94 ? 3.434 -6.156 -10.841 1.00 95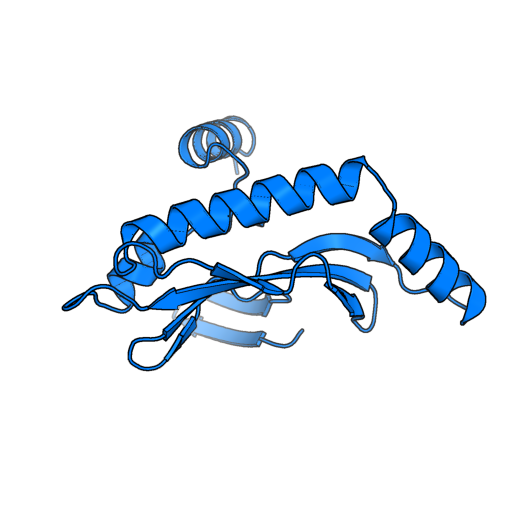.69 94 ILE A C 1
ATOM 741 O O . ILE A 1 94 ? 3.702 -4.992 -11.118 1.00 95.69 94 ILE A O 1
ATOM 745 N N . ARG A 1 95 ? 3.069 -7.045 -11.769 1.00 95.12 95 ARG A N 1
ATOM 746 C CA . ARG A 1 95 ? 2.891 -6.710 -13.188 1.00 95.12 95 ARG A CA 1
ATOM 747 C C . ARG A 1 95 ? 1.409 -6.567 -13.507 1.00 95.12 95 ARG A C 1
ATOM 749 O O . ARG A 1 95 ? 0.661 -7.534 -13.403 1.00 95.12 95 ARG A O 1
ATOM 756 N N . TYR A 1 96 ? 1.014 -5.384 -13.958 1.00 92.94 96 TYR A N 1
ATOM 757 C CA . TYR A 1 96 ? -0.267 -5.144 -14.610 1.00 92.94 96 TYR A CA 1
ATOM 758 C C . TYR A 1 96 ? -0.109 -5.161 -16.138 1.00 92.94 96 TYR A C 1
ATOM 760 O O . TYR A 1 96 ? 0.978 -5.393 -16.680 1.00 92.94 96 TYR A O 1
ATOM 768 N N . SER A 1 97 ? -1.217 -4.954 -16.852 1.00 92.19 97 SER A N 1
ATOM 769 C CA . SER A 1 97 ? -1.243 -4.974 -18.318 1.00 92.19 97 SER A CA 1
ATOM 770 C C . SER A 1 97 ? -0.384 -3.872 -18.942 1.00 92.19 97 SER A C 1
ATOM 772 O O . SER A 1 97 ? 0.274 -4.130 -19.941 1.00 92.19 97 SER A O 1
ATOM 774 N N . GLN A 1 98 ? -0.357 -2.675 -18.345 1.00 93.69 98 GLN A N 1
ATOM 775 C CA . GLN A 1 98 ? 0.329 -1.496 -18.902 1.00 93.69 98 GLN A CA 1
ATOM 776 C C . GLN A 1 98 ? 1.552 -1.045 -18.095 1.00 93.69 98 GLN A C 1
ATOM 778 O O . GLN A 1 98 ? 2.499 -0.483 -18.645 1.00 93.69 98 GLN A O 1
ATOM 783 N N . VAL A 1 99 ? 1.571 -1.339 -16.795 1.00 96.62 99 VAL A N 1
ATOM 784 C CA . VAL A 1 99 ? 2.623 -0.914 -15.862 1.00 96.62 99 VAL A CA 1
ATOM 785 C C . VAL A 1 99 ? 2.995 -2.034 -14.892 1.00 96.62 99 VAL A C 1
ATOM 787 O O . VAL A 1 99 ? 2.330 -3.067 -14.828 1.00 96.62 99 VAL A O 1
ATOM 790 N N . MET A 1 100 ? 4.070 -1.838 -14.140 1.00 97.25 100 MET A N 1
ATOM 791 C CA . MET A 1 100 ? 4.483 -2.665 -13.015 1.00 97.25 100 MET A CA 1
ATOM 792 C C . MET A 1 100 ? 4.873 -1.786 -11.825 1.00 97.25 100 MET A C 1
ATOM 794 O O . MET A 1 100 ? 5.342 -0.665 -12.025 1.00 97.25 100 MET A O 1
ATOM 798 N N . HIS A 1 101 ? 4.706 -2.319 -10.616 1.00 97.12 101 HIS A N 1
ATOM 799 C CA . HIS A 1 101 ? 4.966 -1.612 -9.362 1.00 97.12 101 HIS A CA 1
ATOM 800 C C . HIS A 1 101 ? 5.714 -2.473 -8.351 1.00 97.12 101 HIS A C 1
ATOM 802 O O . HIS A 1 101 ? 5.684 -3.705 -8.440 1.00 97.12 101 HIS A O 1
ATOM 808 N N . LEU A 1 102 ? 6.319 -1.837 -7.346 1.00 97.69 102 LEU A N 1
ATOM 809 C CA . LEU A 1 102 ? 6.647 -2.528 -6.105 1.00 97.69 102 LEU A CA 1
ATOM 810 C C . LEU A 1 102 ? 5.394 -2.549 -5.227 1.00 97.69 102 LEU A C 1
ATOM 812 O O . LEU A 1 102 ? 4.730 -1.538 -5.029 1.00 97.69 102 LEU A O 1
ATOM 816 N N . GLY A 1 103 ? 5.053 -3.725 -4.714 1.00 97.06 103 GLY A N 1
ATOM 817 C CA . GLY A 1 103 ? 3.936 -3.937 -3.806 1.00 97.06 103 GLY A CA 1
ATOM 818 C C . GLY A 1 103 ? 4.404 -4.579 -2.510 1.00 97.06 103 GLY A C 1
ATOM 819 O O . GLY A 1 103 ? 5.232 -5.496 -2.507 1.00 97.06 103 GLY A O 1
ATOM 820 N N . SER A 1 104 ? 3.860 -4.116 -1.393 1.00 98.00 104 SER A N 1
ATOM 821 C CA . SER A 1 104 ? 4.054 -4.736 -0.083 1.00 98.00 104 SER A CA 1
ATOM 822 C C . SER A 1 104 ? 2.715 -5.095 0.546 1.00 98.00 104 SER A C 1
ATOM 824 O O . SER A 1 104 ? 1.676 -4.579 0.158 1.00 98.00 104 SER A O 1
ATOM 826 N N . ARG A 1 105 ? 2.745 -5.978 1.545 1.00 98.00 105 ARG A N 1
ATOM 827 C CA . ARG A 1 105 ? 1.585 -6.283 2.386 1.00 98.00 105 ARG A CA 1
ATOM 828 C C . ARG A 1 105 ? 1.957 -6.100 3.845 1.00 98.00 105 ARG A C 1
ATOM 830 O O . ARG A 1 105 ? 2.784 -6.854 4.368 1.00 98.00 105 ARG A O 1
ATOM 837 N N . VAL A 1 106 ? 1.305 -5.150 4.502 1.00 98.56 106 VAL A N 1
ATOM 838 C CA . VAL A 1 106 ? 1.381 -4.962 5.953 1.00 98.56 106 VAL A CA 1
ATOM 839 C C . VAL A 1 106 ? 0.091 -5.505 6.549 1.00 98.56 106 VAL A C 1
ATOM 841 O O . VAL A 1 106 ? -0.986 -5.152 6.085 1.00 98.56 106 VAL A O 1
ATOM 844 N N . ALA A 1 107 ? 0.194 -6.399 7.526 1.00 98.56 107 ALA A N 1
ATOM 845 C CA . ALA A 1 107 ? -0.950 -7.056 8.146 1.00 98.56 107 ALA A CA 1
ATOM 846 C C . ALA A 1 107 ? -0.854 -7.000 9.670 1.00 98.56 107 ALA A C 1
ATOM 848 O O . ALA A 1 107 ? 0.243 -6.882 10.220 1.00 98.56 107 ALA A O 1
ATOM 849 N N . ALA A 1 108 ? -1.997 -7.087 10.340 1.00 98.62 108 ALA A N 1
ATOM 850 C CA . ALA A 1 108 ? -2.092 -7.103 11.790 1.00 98.62 108 ALA A CA 1
ATOM 851 C C . ALA A 1 108 ? -3.383 -7.790 12.250 1.00 98.62 108 ALA A C 1
ATOM 853 O O . ALA A 1 108 ? -4.316 -7.977 11.468 1.00 98.62 108 ALA A O 1
ATOM 854 N N . GLU A 1 109 ? -3.450 -8.102 13.541 1.00 98.50 109 GLU A N 1
ATOM 855 C CA . GLU A 1 109 ? -4.715 -8.428 14.194 1.00 98.50 109 GLU A CA 1
ATOM 856 C C . GLU A 1 109 ? -5.324 -7.142 14.735 1.00 98.50 109 GLU A C 1
ATOM 858 O O . GLU A 1 109 ? -4.647 -6.374 15.414 1.00 98.50 109 GLU A O 1
ATOM 863 N N . VAL A 1 110 ? -6.596 -6.896 14.454 1.00 98.19 110 VAL A N 1
ATOM 864 C CA . VAL A 1 110 ? -7.317 -5.727 14.951 1.00 98.19 110 VAL A CA 1
ATOM 865 C C . VAL A 1 110 ? -7.528 -5.833 16.465 1.00 98.19 110 VAL A C 1
ATOM 867 O O . VAL A 1 110 ? -7.776 -6.918 16.995 1.00 98.19 110 VAL A O 1
ATOM 870 N N . ALA A 1 111 ? -7.420 -4.714 17.179 1.00 97.75 111 ALA A N 1
ATOM 871 C CA . ALA A 1 111 ? -7.709 -4.671 18.607 1.00 97.75 111 ALA A CA 1
ATOM 872 C C . ALA A 1 111 ? -9.176 -5.067 18.898 1.00 97.75 111 ALA A C 1
ATOM 874 O O . ALA A 1 111 ? -10.052 -4.854 18.049 1.00 97.75 111 ALA A O 1
ATOM 875 N N . PRO A 1 112 ? -9.471 -5.645 20.081 1.00 95.06 112 PRO A N 1
ATOM 876 C CA . PRO A 1 112 ? -10.840 -5.980 20.462 1.00 95.06 112 PRO A CA 1
ATOM 877 C C . PRO A 1 112 ? -11.758 -4.763 20.353 1.00 95.06 112 PRO A C 1
ATOM 879 O O . PRO A 1 112 ? -11.339 -3.647 20.644 1.00 95.06 112 PRO A O 1
ATOM 882 N N . THR A 1 113 ? -13.019 -4.982 19.974 1.00 91.94 113 THR A N 1
ATOM 883 C CA . THR A 1 113 ? -14.066 -3.944 19.832 1.00 91.94 113 THR A CA 1
ATOM 884 C C . THR A 1 113 ? -13.851 -2.906 18.720 1.00 91.94 113 THR A C 1
ATOM 886 O O . THR A 1 113 ? -14.741 -2.096 18.472 1.00 91.94 113 THR A O 1
ATOM 889 N N . THR A 1 114 ? -12.738 -2.963 17.984 1.00 96.44 114 THR A N 1
ATOM 890 C CA . THR A 1 114 ? -12.484 -2.060 16.857 1.00 96.44 114 THR A CA 1
ATOM 891 C C . THR A 1 114 ? -13.390 -2.371 15.663 1.00 96.44 114 THR A C 1
ATOM 893 O O . THR A 1 114 ? -13.410 -3.477 15.109 1.00 96.44 114 THR A O 1
ATOM 896 N N . THR A 1 115 ? -14.111 -1.351 15.212 1.00 96.44 115 THR A N 1
ATOM 897 C CA . THR A 1 115 ? -15.023 -1.410 14.066 1.00 96.44 115 THR A CA 1
ATOM 898 C C . THR A 1 115 ? -14.292 -1.255 12.729 1.00 96.44 115 THR A C 1
ATOM 900 O O . THR A 1 115 ? -13.186 -0.720 12.650 1.00 96.44 115 THR A O 1
ATOM 903 N N . ALA A 1 116 ? -14.932 -1.675 11.633 1.00 96.81 116 ALA A N 1
ATOM 904 C CA . ALA A 1 116 ? -14.399 -1.458 10.285 1.00 96.81 116 ALA A CA 1
ATOM 905 C C . ALA A 1 116 ? -14.217 0.037 9.949 1.00 96.81 116 ALA A C 1
ATOM 907 O O . ALA A 1 116 ? -13.260 0.396 9.270 1.00 96.81 116 ALA A O 1
ATOM 908 N N . LEU A 1 117 ? -15.089 0.912 10.467 1.00 97.25 117 LEU A N 1
ATOM 909 C CA . LEU A 1 117 ? -14.986 2.360 10.267 1.00 97.25 117 LEU A CA 1
ATOM 910 C C . LEU A 1 117 ? -13.776 2.963 10.987 1.00 97.25 117 LEU A C 1
ATOM 912 O O . LEU A 1 117 ? -13.120 3.835 10.429 1.00 97.25 117 LEU A O 1
ATOM 916 N N . GLN A 1 118 ? -13.433 2.475 12.182 1.00 97.56 118 GLN A N 1
ATOM 917 C CA . GLN A 1 118 ? -12.209 2.897 12.874 1.00 97.56 118 GLN A CA 1
ATOM 918 C C . GLN A 1 118 ? -10.951 2.454 12.117 1.00 97.56 118 GLN A C 1
ATOM 920 O O . GLN A 1 118 ? -10.002 3.224 12.006 1.00 97.56 118 GLN A O 1
ATOM 925 N N . VAL A 1 119 ? -10.959 1.247 11.540 1.00 98.06 119 VAL A N 1
ATOM 926 C CA . VAL A 1 119 ? -9.862 0.770 10.680 1.00 98.06 119 VAL A CA 1
ATOM 927 C C . VAL A 1 119 ? -9.717 1.641 9.428 1.00 98.06 119 VAL A C 1
ATOM 929 O O . VAL A 1 119 ? -8.603 2.017 9.061 1.00 98.06 119 VAL A O 1
ATOM 932 N N . LEU A 1 120 ? -10.835 2.000 8.790 1.00 97.69 120 LEU A N 1
ATOM 933 C CA . LEU A 1 120 ? -10.835 2.925 7.659 1.00 97.69 120 LEU A CA 1
ATOM 934 C C . LEU A 1 120 ? -10.280 4.298 8.064 1.00 97.69 120 LEU A C 1
ATOM 936 O O . LEU A 1 120 ? -9.373 4.794 7.408 1.00 97.69 120 LEU A O 1
ATOM 940 N N . ALA A 1 121 ? -10.764 4.881 9.163 1.00 96.62 121 ALA A N 1
ATOM 941 C CA . ALA A 1 121 ? -10.322 6.191 9.641 1.00 96.62 121 ALA A CA 1
ATOM 942 C C . ALA A 1 121 ? -8.818 6.236 9.961 1.00 96.62 121 ALA A C 1
ATOM 944 O O . ALA A 1 121 ? -8.162 7.226 9.660 1.00 96.62 121 ALA A O 1
ATOM 945 N N . ALA A 1 122 ? -8.260 5.160 10.523 1.00 96.56 122 ALA A N 1
ATOM 946 C CA . ALA A 1 122 ? -6.833 5.081 10.838 1.00 96.56 122 ALA A CA 1
ATOM 947 C C . ALA A 1 122 ? -5.934 4.988 9.592 1.00 96.56 122 ALA A C 1
ATOM 949 O O . ALA A 1 122 ? -4.782 5.416 9.622 1.00 96.56 122 ALA A O 1
ATOM 950 N N . THR A 1 123 ? -6.447 4.421 8.497 1.00 96.50 123 THR A N 1
ATOM 951 C CA . THR A 1 123 ? -5.671 4.171 7.270 1.00 96.50 123 THR A CA 1
ATOM 952 C C . THR A 1 123 ? -5.905 5.213 6.183 1.00 96.50 123 THR A C 1
ATOM 954 O O . THR A 1 123 ? -5.047 5.397 5.322 1.00 96.50 123 THR A O 1
ATOM 957 N N . PHE A 1 124 ? -7.028 5.927 6.218 1.00 95.69 124 PHE A N 1
ATOM 958 C CA . PHE A 1 124 ? -7.401 6.907 5.206 1.00 95.69 124 PHE A CA 1
ATOM 959 C C . PHE A 1 124 ? -6.732 8.283 5.427 1.00 95.69 124 PHE A C 1
ATOM 961 O O . PHE A 1 124 ? -6.558 8.704 6.571 1.00 95.69 124 PHE A O 1
ATOM 968 N N . PRO A 1 125 ? -6.404 9.025 4.352 1.00 94.38 125 PRO A N 1
ATOM 969 C CA . PRO A 1 125 ? -6.203 8.537 2.985 1.00 94.38 125 PRO A CA 1
ATOM 970 C C . PRO A 1 125 ? -4.930 7.687 2.874 1.00 94.38 125 PRO A C 1
ATOM 972 O O . PRO A 1 125 ? -4.074 7.699 3.765 1.00 94.38 125 PRO A O 1
ATOM 975 N N . ALA A 1 126 ? -4.798 6.958 1.762 1.00 92.75 126 ALA A N 1
ATOM 976 C CA . ALA A 1 126 ? -3.595 6.183 1.477 1.00 92.75 126 ALA A CA 1
ATOM 977 C C . ALA A 1 126 ? -2.354 7.089 1.471 1.00 92.75 126 ALA A C 1
ATOM 979 O O . ALA A 1 126 ? -2.374 8.191 0.918 1.00 92.75 126 ALA A O 1
ATOM 980 N N . GLY A 1 127 ? -1.251 6.595 2.034 1.00 91.94 127 GLY A N 1
ATOM 981 C CA . GLY A 1 127 ? 0.028 7.305 2.018 1.00 91.94 127 GLY A CA 1
ATOM 982 C C . GLY A 1 127 ? 0.532 7.622 0.609 1.00 91.94 127 GLY A C 1
ATOM 983 O O . GLY A 1 127 ? 1.173 8.645 0.416 1.00 91.94 127 GLY A O 1
ATOM 984 N N . THR A 1 128 ? 0.195 6.786 -0.376 1.00 90.62 128 THR A N 1
ATOM 985 C CA . THR A 1 128 ? 0.521 6.969 -1.800 1.00 90.62 128 THR A CA 1
ATOM 986 C C . THR A 1 128 ? -0.175 8.176 -2.433 1.00 90.62 128 THR A C 1
ATOM 988 O O . THR A 1 128 ? 0.294 8.674 -3.450 1.00 90.62 128 THR A O 1
ATOM 991 N N . LEU A 1 129 ? -1.271 8.658 -1.835 1.00 90.69 129 LEU A N 1
ATOM 992 C CA . LEU A 1 129 ? -2.033 9.819 -2.308 1.00 90.69 129 LEU A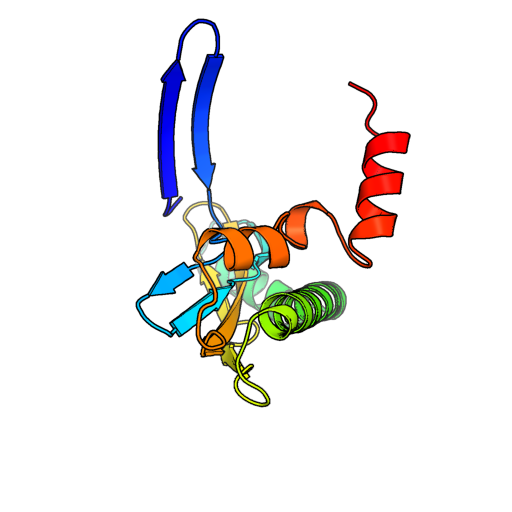 CA 1
ATOM 993 C C . LEU A 1 129 ? -1.746 11.084 -1.498 1.00 90.69 129 LEU A C 1
ATOM 995 O O . LEU A 1 129 ? -1.845 12.181 -2.031 1.00 90.69 129 LEU A O 1
ATOM 999 N N . ALA A 1 130 ? -1.423 10.936 -0.211 1.00 91.25 130 ALA A N 1
ATOM 1000 C CA . ALA A 1 130 ? -1.158 12.070 0.669 1.00 91.25 130 ALA A CA 1
ATOM 1001 C C . ALA A 1 130 ? 0.334 12.406 0.779 1.00 91.25 130 ALA A C 1
ATOM 1003 O O . ALA A 1 130 ? 0.703 13.567 0.695 1.00 91.25 130 ALA A O 1
ATOM 1004 N N . GLY A 1 131 ? 1.192 11.407 0.990 1.00 92.25 131 GLY A N 1
ATOM 1005 C CA . GLY A 1 131 ? 2.588 11.578 1.397 1.00 92.25 131 GLY A CA 1
ATOM 1006 C C . GLY A 1 131 ? 2.815 11.360 2.899 1.00 92.25 131 GLY A C 1
ATOM 1007 O O . GLY A 1 131 ? 1.932 10.907 3.635 1.00 92.25 131 GLY A O 1
ATOM 1008 N N . ALA A 1 132 ? 4.032 11.656 3.362 1.00 94.12 132 ALA A N 1
ATOM 1009 C CA . ALA A 1 132 ? 4.440 11.514 4.759 1.00 94.12 132 ALA A CA 1
ATOM 1010 C C . ALA A 1 132 ? 5.289 12.719 5.215 1.00 94.12 132 ALA A C 1
ATOM 1012 O O . ALA A 1 132 ? 6.190 13.113 4.473 1.00 94.12 132 ALA A O 1
ATOM 1013 N N . PRO A 1 133 ? 5.082 13.264 6.432 1.00 94.00 133 PRO A N 1
ATOM 1014 C CA . PRO A 1 133 ? 4.017 12.951 7.396 1.00 94.00 133 PRO A CA 1
ATOM 1015 C C . PRO A 1 133 ? 2.618 13.317 6.877 1.00 94.00 133 PRO A C 1
ATOM 1017 O O . PRO A 1 133 ? 2.435 14.383 6.298 1.00 94.00 133 PRO A O 1
ATOM 1020 N N . LYS A 1 134 ? 1.621 12.447 7.105 1.00 93.62 134 LYS A N 1
ATOM 1021 C CA . LYS A 1 134 ? 0.314 12.519 6.419 1.00 93.62 134 LYS A CA 1
ATOM 1022 C C . LYS A 1 134 ? -0.412 13.855 6.625 1.00 93.62 134 LYS A C 1
ATOM 1024 O O . LYS A 1 134 ? -0.896 14.433 5.662 1.00 93.62 134 LYS A O 1
ATOM 1029 N N . ILE A 1 135 ? -0.469 14.348 7.865 1.00 93.81 135 ILE A N 1
ATOM 1030 C CA . ILE A 1 135 ? -1.167 15.603 8.200 1.00 93.81 135 ILE A CA 1
ATOM 1031 C C . ILE A 1 135 ? -0.526 16.789 7.475 1.00 93.81 135 ILE A C 1
ATOM 1033 O O . ILE A 1 135 ? -1.228 17.557 6.827 1.00 93.81 135 ILE A O 1
ATOM 1037 N N . GLU A 1 136 ? 0.799 16.909 7.545 1.00 96.19 136 GLU A N 1
ATOM 1038 C CA . GLU A 1 136 ? 1.519 18.012 6.907 1.00 96.19 136 GLU A CA 1
ATOM 1039 C C . GLU A 1 136 ? 1.389 17.954 5.385 1.00 96.19 136 GLU A C 1
ATOM 1041 O O . GLU A 1 136 ? 1.080 18.953 4.742 1.00 96.19 136 GLU A O 1
ATOM 1046 N N . ALA A 1 137 ? 1.539 16.762 4.806 1.00 95.94 137 ALA A N 1
ATOM 1047 C CA . ALA A 1 137 ? 1.427 16.582 3.368 1.00 95.94 137 ALA A CA 1
ATOM 1048 C C . ALA A 1 137 ? 0.020 16.944 2.853 1.00 95.94 137 ALA A C 1
ATOM 1050 O O . ALA A 1 137 ? -0.099 17.645 1.853 1.00 95.94 137 ALA A O 1
ATOM 1051 N N . MET A 1 138 ? -1.044 16.578 3.579 1.00 95.19 138 MET A N 1
ATOM 1052 C CA . MET A 1 138 ? -2.412 16.999 3.247 1.00 95.19 138 MET A CA 1
ATOM 1053 C C . MET A 1 138 ? -2.614 18.517 3.364 1.00 95.19 138 MET A C 1
ATOM 1055 O O . MET A 1 138 ? -3.301 19.099 2.526 1.00 95.19 138 MET A O 1
ATOM 1059 N N . THR A 1 139 ? -2.010 19.171 4.363 1.00 96.00 139 THR A N 1
ATOM 1060 C CA . THR A 1 139 ? -2.044 20.639 4.489 1.00 96.00 139 THR A CA 1
ATOM 1061 C C . THR A 1 139 ? -1.399 21.311 3.279 1.00 96.00 139 THR A C 1
ATOM 1063 O O . THR A 1 139 ? -1.964 22.254 2.726 1.00 96.00 139 THR A O 1
ATOM 1066 N N . LEU A 1 140 ? -0.247 20.801 2.834 1.00 96.31 140 LEU A N 1
ATOM 1067 C CA . LEU A 1 140 ? 0.455 21.310 1.656 1.00 96.31 140 LEU A CA 1
ATOM 1068 C C . LEU A 1 140 ? -0.337 21.057 0.370 1.00 96.31 140 LEU A C 1
ATOM 1070 O O . LEU A 1 140 ? -0.472 21.976 -0.431 1.00 96.31 140 LEU A O 1
ATOM 1074 N N . ILE A 1 141 ? -0.914 19.864 0.191 1.00 95.62 141 ILE A N 1
ATOM 1075 C CA . ILE A 1 141 ? -1.793 19.560 -0.951 1.00 95.62 141 ILE A CA 1
ATOM 1076 C C . ILE A 1 141 ? -2.940 20.573 -1.011 1.00 95.62 141 ILE A C 1
ATOM 1078 O O . ILE A 1 141 ? -3.131 21.214 -2.037 1.00 95.62 141 ILE A O 1
ATOM 1082 N N . ASN A 1 142 ? -3.640 20.808 0.102 1.00 94.31 142 ASN A N 1
ATOM 1083 C CA . ASN A 1 142 ? -4.732 21.785 0.153 1.00 94.31 142 ASN A CA 1
ATOM 1084 C C . ASN A 1 142 ? -4.270 23.230 -0.128 1.00 94.31 142 ASN A C 1
ATOM 1086 O O . ASN A 1 142 ? -5.038 24.047 -0.634 1.00 94.31 142 ASN A O 1
ATOM 1090 N N . HIS A 1 143 ? -3.026 23.570 0.218 1.00 95.62 143 HIS A N 1
ATOM 1091 C CA . HIS A 1 143 ? -2.456 24.880 -0.085 1.00 95.62 143 HIS A CA 1
ATOM 1092 C C . HIS A 1 143 ? -2.121 25.043 -1.576 1.00 95.62 143 HIS A C 1
ATOM 1094 O O . HIS A 1 143 ? -2.394 26.101 -2.141 1.00 95.62 143 HIS A O 1
ATOM 1100 N N . TYR A 1 144 ? -1.535 24.021 -2.206 1.00 96.62 144 TYR A N 1
ATOM 1101 C CA . TYR A 1 144 ? -1.014 24.104 -3.574 1.00 96.62 144 TYR A CA 1
ATOM 1102 C C . TYR A 1 144 ? -2.017 23.698 -4.663 1.00 96.62 144 TYR A C 1
ATOM 1104 O O . TYR A 1 144 ? -1.961 24.244 -5.762 1.00 96.62 144 TYR A O 1
ATOM 1112 N N . GLU A 1 145 ? -2.932 22.771 -4.385 1.00 94.69 145 GLU A N 1
ATOM 1113 C CA . GLU A 1 145 ? -3.910 22.245 -5.346 1.00 94.69 145 GLU A CA 1
ATOM 1114 C C . GLU A 1 145 ? -5.284 22.897 -5.144 1.00 94.69 145 GLU A C 1
ATOM 1116 O O . GLU A 1 145 ? -6.272 22.232 -4.833 1.00 94.69 145 GLU A O 1
ATOM 1121 N N . GLN A 1 146 ? -5.359 24.223 -5.293 1.00 82.12 146 GLN A N 1
ATOM 1122 C CA . GLN A 1 146 ? -6.651 24.912 -5.260 1.00 82.12 146 GLN A CA 1
ATOM 1123 C C . GLN A 1 146 ? -7.423 24.624 -6.550 1.00 82.12 146 GLN A C 1
ATOM 1125 O O . GLN A 1 146 ? -6.949 24.937 -7.645 1.00 82.12 146 GLN A O 1
ATOM 1130 N N . VAL A 1 147 ? -8.591 23.999 -6.398 1.00 66.25 147 VAL A N 1
ATOM 1131 C CA . VAL A 1 147 ? -9.513 23.627 -7.483 1.00 66.25 147 VAL A CA 1
ATOM 1132 C C . VAL A 1 147 ? -10.631 24.652 -7.594 1.00 66.25 147 VAL A C 1
ATOM 1134 O O . VAL A 1 147 ? -11.182 25.025 -6.533 1.00 66.25 147 VAL A O 1
#

Mean predicted aligned error: 3.45 Å

Organism: NCBI:txid2666298

Secondary structure (DSSP, 8-state):
--EEEEEEETTEEEEEEESS---EEETTEEEE--EEEEEEPPSSHHHHHHHHHHHHH-HHHHHHHHHHHHHHHHHHHTTBPTT--EEEEEEEEEE-SSEEEEEEEEEEEBPTT--HHHHHHHHPSPHHHH-SSHHHHHHHHHHH---

Sequence (147 aa):
APYTCYFKQANFEMTVASPETLVTKDGEQIATYPLAGTRRRGRTPAEDQQLAHELQTSPKEIAEHNMLVDLGRNDLGQVAKFKSVRVTNLRRLIRYSQVMHLGSRVAAEVAPTTTALQVLAATFPAGTLAGAPKIEAMTLINHYEQV

Foldseek 3Di:
DVDWDWDDDDPDTDTDDDPFDLWDDDPQKIKGKDWWDKDWADPDPVRNVVRQVCCQPPPVRLVQQVQLLVLRQQLQVVFADPPFWDWPAFQDWADDPTMITGMTMIMGGGDPPDDPVNSCVSRPPRCVVQPPPRVVSVVVCCVPVDD

pLDDT: mean 95.84, std 3.99, range [66.25, 98.62]

Solvent-accessible surface area (backbone atoms only — not comparable to full-atom values): 8360 Å² total; per-residue (Å²): 99,90,43,70,50,78,47,78,57,94,97,45,76,50,79,47,67,42,83,65,53,71,69,49,77,57,91,57,41,31,36,33,35,50,66,36,50,79,41,65,56,42,97,43,75,66,51,32,51,51,45,49,50,49,58,78,64,34,68,66,38,50,50,56,37,48,53,40,48,51,49,51,47,53,27,50,54,78,50,30,35,87,92,40,69,42,76,80,41,75,68,41,80,44,79,58,94,63,33,30,31,31,31,30,33,36,35,26,37,46,28,87,93,65,48,72,66,58,53,47,61,50,46,57,73,47,49,88,80,44,39,81,63,50,69,62,30,44,53,50,46,62,67,71,64,76,128

Nearest PDB structures (foldseek):
  7qu9-assembly1_A  TM=9.748E-01  e=4.515E-15  Bacillus subtilis
  7qu9-assembly2_B  TM=9.708E-01  e=5.763E-15  Bacillus subtilis
  1qdl-assembly1_A-2  TM=9.643E-01  e=1.238E-12  Saccharolobus solfataricus
  2fn1-assembly1_A  TM=9.573E-01  e=3.772E-11  Yersinia enterocolitica
  2fn1-assembly1_B  TM=9.588E-01  e=6.146E-11  Yersinia enterocolitica

Radius of gyration: 17.0 Å; Cα contacts (8 Å, |Δi|>4): 253; chains: 1; bounding box: 46×36×46 Å